Protein AF-A0A2V7HA48-F1 (afdb_monomer_lite)

Secondary structure (DSSP, 8-state):
-------TT--PPPPPPHHHHHHHHHHHHHHHHHHHTPPP-------SSS-S--SHHHHHHHHHHHTSGGGTTTHHHHHHHHHTT-EEEEEEETTEEEEEEESSSEEEEEEEPP----------S-SS---S--S--

Foldseek 3Di:
DDDPDDDPDPDDDDDDDLVRLQVQLVVVVVVVCVVVVDDADQQDQPDPDDDSDPDPVSVVVLVVQCPDPVCVVPVVVVSVQSVSSQWTGWDDDQQKIWTWGRDVHIDIDIDGDPRPPPPPPCPPDDDDDDPDDDPDD

Structure (mmCIF, N/CA/C/O backbone):
data_AF-A0A2V7HA48-F1
#
_entry.id   AF-A0A2V7HA48-F1
#
loop_
_atom_site.group_PDB
_atom_site.id
_atom_site.type_symbol
_atom_site.label_atom_id
_atom_site.label_alt_id
_atom_site.label_comp_id
_atom_site.label_asym_id
_atom_site.label_entity_id
_atom_site.label_seq_id
_atom_site.pdbx_PDB_ins_code
_atom_site.Cartn_x
_atom_site.Cartn_y
_atom_site.Cartn_z
_atom_site.occupancy
_atom_site.B_iso_or_equiv
_atom_site.auth_seq_id
_atom_site.auth_comp_id
_atom_site.auth_asym_id
_atom_site.auth_atom_id
_atom_site.pdbx_PDB_model_num
ATOM 1 N N . MET A 1 1 ? -8.723 25.972 -43.573 1.00 39.09 1 MET A N 1
ATOM 2 C CA . MET A 1 1 ? -7.718 25.308 -42.714 1.00 39.09 1 MET A CA 1
ATOM 3 C C . MET A 1 1 ? -8.448 24.232 -41.936 1.00 39.09 1 MET A C 1
ATOM 5 O O . MET A 1 1 ? -9.408 24.554 -41.249 1.00 39.09 1 MET A O 1
ATOM 9 N N . ALA A 1 2 ? -8.118 22.971 -42.207 1.00 40.78 2 ALA A N 1
ATOM 10 C CA . ALA A 1 2 ? -8.911 21.812 -41.816 1.00 40.78 2 ALA A CA 1
ATOM 11 C C . ALA A 1 2 ? -8.906 21.607 -40.295 1.00 40.78 2 ALA A C 1
ATOM 13 O O . ALA A 1 2 ? -7.848 21.503 -39.677 1.00 40.78 2 ALA A O 1
ATOM 14 N N . TRP A 1 3 ? -10.106 21.534 -39.723 1.00 48.75 3 TRP A N 1
ATOM 15 C CA . TRP A 1 3 ? -10.353 20.986 -38.399 1.00 48.75 3 TRP A CA 1
ATOM 16 C C . TRP A 1 3 ? -10.146 19.473 -38.481 1.00 48.75 3 TRP A C 1
ATOM 18 O O . TRP A 1 3 ? -11.033 18.753 -38.933 1.00 48.75 3 TRP A O 1
ATOM 28 N N . TYR A 1 4 ? -8.969 18.985 -38.091 1.00 51.06 4 TYR A N 1
ATOM 29 C CA . TYR A 1 4 ? -8.797 17.560 -37.830 1.00 51.06 4 TYR A CA 1
ATOM 30 C C . TYR A 1 4 ? -9.406 17.257 -36.462 1.00 51.06 4 TYR A C 1
ATOM 32 O O . TYR A 1 4 ? -8.802 17.516 -35.421 1.00 51.06 4 TYR A O 1
ATOM 40 N N . GLY A 1 5 ? -10.637 16.743 -36.484 1.00 56.88 5 GLY A N 1
ATOM 41 C CA . GLY A 1 5 ? -11.161 15.940 -35.390 1.00 56.88 5 GLY A CA 1
ATOM 42 C C . GLY A 1 5 ? -10.232 14.746 -35.202 1.00 56.88 5 GLY A C 1
ATOM 43 O O . GLY A 1 5 ? -10.027 13.969 -36.129 1.00 56.88 5 GLY A O 1
ATOM 44 N N . ASN A 1 6 ? -9.610 14.665 -34.031 1.00 53.97 6 ASN A N 1
ATOM 45 C CA . ASN A 1 6 ? -8.820 13.515 -33.627 1.00 53.97 6 ASN A CA 1
ATOM 46 C C . ASN A 1 6 ? -9.680 12.717 -32.649 1.00 53.97 6 ASN A C 1
ATOM 48 O O . ASN A 1 6 ? -9.874 13.139 -31.506 1.00 53.97 6 ASN A O 1
ATOM 52 N N . ASP A 1 7 ? -10.251 11.620 -33.136 1.00 50.00 7 ASP A N 1
ATOM 53 C CA . ASP A 1 7 ? -11.028 10.667 -32.355 1.00 50.00 7 ASP A CA 1
ATOM 54 C C . ASP A 1 7 ? -10.230 10.216 -31.116 1.00 50.00 7 ASP A C 1
ATOM 56 O O . ASP A 1 7 ? -9.114 9.704 -31.196 1.00 50.00 7 ASP A O 1
ATOM 60 N N . GLY A 1 8 ? -10.785 10.496 -29.935 1.00 56.75 8 GLY A N 1
ATOM 61 C CA . GLY A 1 8 ? -10.087 10.525 -28.646 1.00 56.75 8 GLY A CA 1
ATOM 62 C C . GLY A 1 8 ? -9.776 9.171 -27.998 1.00 56.75 8 GLY A C 1
ATOM 63 O O . GLY A 1 8 ? -10.017 9.025 -26.802 1.00 56.75 8 GLY A O 1
ATOM 64 N N . TRP A 1 9 ? -9.232 8.202 -28.741 1.00 55.50 9 TRP A N 1
ATOM 65 C CA . TRP A 1 9 ? -8.975 6.839 -28.237 1.00 55.50 9 TRP A CA 1
ATOM 66 C C . TRP A 1 9 ? -7.493 6.427 -28.120 1.00 55.50 9 TRP A C 1
ATOM 68 O O . TRP A 1 9 ? -7.215 5.426 -27.464 1.00 55.50 9 TRP A O 1
ATOM 78 N N . ASP A 1 10 ? -6.536 7.209 -28.638 1.00 58.56 10 ASP A N 1
ATOM 79 C CA . ASP A 1 10 ? -5.115 6.796 -28.717 1.00 58.56 10 ASP A CA 1
ATOM 80 C C . ASP A 1 10 ? -4.162 7.462 -27.704 1.00 58.56 10 ASP A C 1
ATOM 82 O O . ASP A 1 10 ? -2.948 7.242 -27.729 1.00 58.56 10 ASP A O 1
ATOM 86 N N . TYR A 1 11 ? -4.668 8.274 -26.771 1.00 69.19 11 TYR A N 1
ATOM 87 C CA . TYR A 1 11 ? -3.799 8.944 -25.800 1.00 69.19 11 TYR A CA 1
ATOM 88 C C . TYR A 1 11 ? -3.464 8.039 -24.605 1.00 69.19 11 TYR A C 1
ATOM 90 O O . TYR A 1 11 ? -4.173 8.011 -23.598 1.00 69.19 11 TYR A O 1
ATOM 98 N N . TYR A 1 12 ? -2.336 7.328 -24.691 1.00 69.25 12 TYR A N 1
ATOM 99 C CA . TYR A 1 12 ? -1.716 6.692 -23.529 1.00 69.25 12 TYR A CA 1
ATOM 100 C C . TYR A 1 12 ? -0.795 7.690 -22.813 1.00 69.25 12 TYR A C 1
ATOM 102 O O . TYR A 1 12 ? 0.169 8.169 -23.415 1.00 69.25 12 TYR A O 1
ATOM 110 N N . PRO A 1 13 ? -1.037 8.007 -21.527 1.00 71.38 13 PRO A N 1
ATOM 111 C CA . PRO A 1 13 ? -0.167 8.914 -20.795 1.00 71.38 13 PRO A CA 1
ATOM 112 C C . PRO A 1 13 ? 1.265 8.354 -20.733 1.00 71.38 13 PRO A C 1
ATOM 114 O O . PRO A 1 13 ? 1.448 7.139 -20.583 1.00 71.38 13 PRO A O 1
ATOM 117 N N . PRO A 1 14 ? 2.293 9.219 -20.822 1.00 80.19 14 PRO A N 1
ATOM 118 C CA . PRO A 1 14 ? 3.684 8.786 -20.797 1.00 80.19 14 PRO A CA 1
ATOM 119 C C . PRO A 1 14 ? 4.009 8.057 -19.490 1.00 80.19 14 PRO A C 1
ATOM 121 O O . PRO A 1 14 ? 3.477 8.371 -18.421 1.00 80.19 14 PRO A O 1
ATOM 124 N N . TYR A 1 15 ? 4.907 7.073 -19.568 1.00 82.00 15 TYR A N 1
ATOM 125 C CA . TYR A 1 15 ? 5.289 6.264 -18.414 1.00 82.00 15 TYR A CA 1
ATOM 126 C C . TYR A 1 15 ? 5.815 7.133 -17.262 1.00 82.00 15 TYR A C 1
ATOM 128 O O . TYR A 1 15 ? 6.800 7.859 -17.401 1.00 82.00 15 TYR A O 1
ATOM 136 N N . MET A 1 16 ? 5.194 7.006 -16.087 1.00 80.69 16 MET A N 1
ATOM 137 C CA . MET A 1 16 ? 5.654 7.656 -14.863 1.00 80.69 16 MET A CA 1
ATOM 138 C C . MET A 1 16 ? 6.467 6.693 -13.999 1.00 80.69 16 MET A C 1
ATOM 140 O O . MET A 1 16 ? 5.990 5.625 -13.589 1.00 80.69 16 MET A O 1
ATOM 144 N N . SER A 1 17 ? 7.680 7.116 -13.637 1.00 85.69 17 SER A N 1
ATOM 145 C CA . SER A 1 17 ? 8.513 6.380 -12.687 1.00 85.69 17 SER A CA 1
ATOM 146 C C . SER A 1 17 ? 7.805 6.218 -11.336 1.00 85.69 17 SER A C 1
ATOM 148 O O . SER A 1 17 ? 6.962 7.028 -10.937 1.00 85.69 17 SER A O 1
ATOM 150 N N . VAL A 1 18 ? 8.149 5.154 -10.608 1.00 84.06 18 VAL A N 1
ATOM 151 C CA . VAL A 1 18 ? 7.592 4.877 -9.272 1.00 84.06 18 VAL A CA 1
ATOM 152 C C . VAL A 1 18 ? 7.842 6.052 -8.323 1.00 84.06 18 VAL A C 1
ATOM 154 O O . VAL A 1 18 ? 6.912 6.499 -7.660 1.00 84.06 18 VAL A O 1
ATOM 157 N N . ALA A 1 19 ? 9.056 6.610 -8.334 1.00 84.81 19 ALA A N 1
ATOM 158 C CA . ALA A 1 19 ? 9.416 7.766 -7.517 1.00 84.81 19 ALA A CA 1
ATOM 159 C C . ALA A 1 19 ? 8.570 9.008 -7.853 1.00 84.81 19 ALA A C 1
ATOM 161 O O . ALA A 1 19 ? 8.113 9.712 -6.952 1.00 84.81 19 ALA A O 1
ATOM 162 N N . SER A 1 20 ? 8.297 9.251 -9.142 1.00 86.00 20 SER A N 1
ATOM 163 C CA . SER A 1 20 ? 7.433 10.358 -9.569 1.00 86.00 20 SER A CA 1
ATOM 164 C C . SER A 1 20 ? 6.011 10.186 -9.025 1.00 86.00 20 SER A C 1
ATOM 166 O O . SER A 1 20 ? 5.490 11.095 -8.373 1.00 86.00 20 SER A O 1
ATOM 168 N N . ARG A 1 21 ? 5.434 8.983 -9.166 1.00 86.38 21 ARG A N 1
ATOM 169 C CA . ARG A 1 21 ? 4.109 8.642 -8.618 1.00 86.38 21 ARG A CA 1
ATOM 170 C C . ARG A 1 21 ? 4.042 8.813 -7.104 1.00 86.38 21 ARG A C 1
ATOM 172 O O . ARG A 1 21 ? 3.103 9.424 -6.601 1.00 86.38 21 ARG A O 1
ATOM 179 N N . GLN A 1 22 ? 5.058 8.349 -6.380 1.00 84.94 22 GLN A N 1
ATOM 180 C CA . GLN A 1 22 ? 5.147 8.533 -4.931 1.00 84.94 22 GLN A CA 1
ATOM 181 C C . GLN A 1 22 ? 5.200 10.009 -4.544 1.00 84.94 22 GLN A C 1
ATOM 183 O O . GLN A 1 22 ? 4.474 10.424 -3.648 1.00 84.94 22 GLN A O 1
ATOM 188 N N . SER A 1 23 ? 6.013 10.818 -5.228 1.00 84.56 23 SER A N 1
ATOM 189 C CA . SER A 1 23 ? 6.134 12.248 -4.923 1.00 84.56 23 SER A CA 1
ATOM 190 C C . SER A 1 23 ? 4.829 13.008 -5.185 1.00 84.56 23 SER A C 1
ATOM 192 O O . SER A 1 23 ? 4.417 13.842 -4.376 1.00 84.56 23 SER A O 1
ATOM 194 N N . HIS A 1 24 ? 4.138 12.687 -6.283 1.00 85.31 24 HIS A N 1
ATOM 195 C CA . HIS A 1 24 ? 2.859 13.292 -6.633 1.00 85.31 24 HIS A CA 1
ATOM 196 C C . HIS A 1 24 ? 1.762 12.869 -5.646 1.00 85.31 24 HIS A C 1
ATOM 198 O O . HIS A 1 24 ? 1.029 13.713 -5.122 1.00 85.31 24 HIS A O 1
ATOM 204 N N . GLY A 1 25 ? 1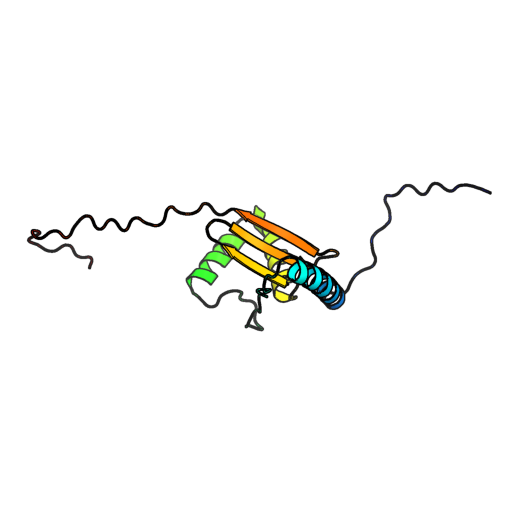.712 11.577 -5.313 1.00 84.06 25 GLY A N 1
ATOM 205 C CA . GLY A 1 25 ? 0.826 11.022 -4.294 1.00 84.06 25 GLY A CA 1
ATOM 206 C C . GLY A 1 25 ? 1.074 11.618 -2.907 1.00 84.06 25 GLY A C 1
ATOM 207 O O . GLY A 1 25 ? 0.136 12.003 -2.222 1.00 84.06 25 GLY A O 1
ATOM 208 N N . ALA A 1 26 ? 2.333 11.780 -2.498 1.00 84.44 26 ALA A N 1
ATOM 209 C CA . ALA A 1 26 ? 2.682 12.351 -1.200 1.00 84.44 26 ALA A CA 1
ATOM 210 C C . ALA A 1 26 ? 2.275 13.827 -1.103 1.00 84.44 26 ALA A C 1
ATOM 212 O O . ALA A 1 26 ? 1.739 14.259 -0.084 1.00 84.44 26 ALA A O 1
ATOM 213 N N . ARG A 1 27 ? 2.461 14.607 -2.178 1.00 86.00 27 ARG A N 1
ATOM 214 C CA . ARG A 1 27 ? 2.021 16.012 -2.242 1.00 86.00 27 ARG A CA 1
ATOM 215 C C . ARG A 1 27 ? 0.502 16.139 -2.164 1.00 86.00 27 ARG A C 1
ATOM 217 O O . ARG A 1 27 ? -0.003 17.011 -1.459 1.00 86.00 27 ARG A O 1
ATOM 224 N N . THR A 1 28 ? -0.222 15.303 -2.903 1.00 84.62 28 THR A N 1
ATOM 225 C CA . THR A 1 28 ? -1.692 15.299 -2.905 1.00 84.62 28 THR A CA 1
ATOM 226 C C . THR A 1 28 ? -2.239 14.833 -1.558 1.00 84.62 28 THR A C 1
ATOM 228 O O . THR A 1 28 ? -3.084 15.520 -0.984 1.00 84.62 28 THR A O 1
ATOM 231 N N . LEU A 1 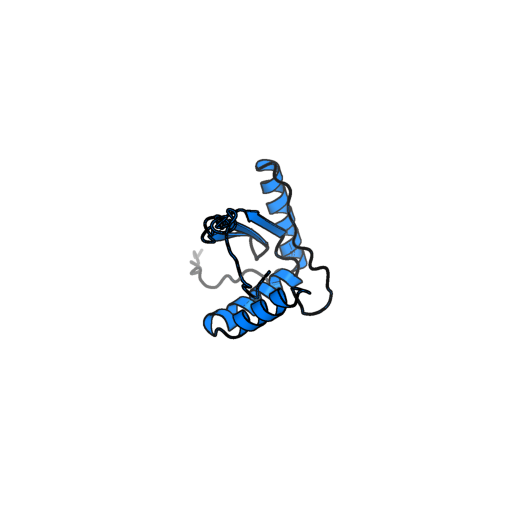29 ? -1.673 13.772 -0.979 1.00 83.88 29 LEU A N 1
ATOM 232 C CA . LEU A 1 29 ? -2.017 13.296 0.357 1.00 83.88 29 LEU A CA 1
ATOM 233 C C . LEU A 1 29 ? -1.730 14.355 1.428 1.00 83.88 29 LEU A C 1
ATOM 235 O O . LEU A 1 29 ? -2.597 14.636 2.244 1.00 83.88 29 LEU A O 1
ATOM 239 N N . ALA A 1 30 ? -0.572 15.021 1.401 1.00 84.25 30 ALA A N 1
ATOM 240 C CA . ALA A 1 30 ? -0.252 16.081 2.360 1.00 84.25 30 ALA A CA 1
ATOM 241 C C . ALA A 1 30 ? -1.257 17.246 2.302 1.00 84.25 30 ALA A C 1
ATOM 243 O O . ALA A 1 30 ? -1.615 17.809 3.337 1.00 84.25 30 ALA A O 1
ATOM 244 N N . LYS A 1 31 ? -1.755 17.600 1.108 1.00 85.69 31 LYS A N 1
ATOM 245 C CA . LYS A 1 31 ? -2.834 18.592 0.959 1.00 85.69 31 LYS A CA 1
ATOM 246 C C . LYS A 1 31 ? -4.143 18.102 1.585 1.00 85.69 31 LYS A C 1
ATOM 248 O O . LYS A 1 31 ? -4.828 18.896 2.225 1.00 85.69 31 LYS A O 1
ATOM 253 N N . LEU A 1 32 ? -4.484 16.825 1.411 1.00 82.06 32 LEU A N 1
ATOM 254 C CA . LEU A 1 32 ? -5.684 16.226 2.001 1.00 82.06 32 LEU A CA 1
ATOM 255 C C . LEU A 1 32 ? -5.587 16.152 3.527 1.00 82.06 32 LEU A C 1
ATOM 257 O O . LEU A 1 32 ? -6.501 16.601 4.209 1.00 82.06 32 LEU A O 1
ATOM 261 N N . LEU A 1 33 ? -4.456 15.695 4.062 1.00 81.50 33 LEU A N 1
ATOM 262 C CA . LEU A 1 33 ? -4.228 15.561 5.502 1.00 81.50 33 LEU A CA 1
ATOM 263 C C . LEU A 1 33 ? -4.227 16.909 6.224 1.00 81.50 33 LEU A C 1
ATOM 265 O O . LEU A 1 33 ? -4.794 17.020 7.309 1.00 81.50 33 LEU A O 1
ATOM 269 N N . LYS A 1 34 ? -3.678 17.961 5.597 1.00 79.00 34 LYS A N 1
ATOM 270 C CA . LYS A 1 34 ? -3.788 19.338 6.108 1.00 79.00 34 LYS A CA 1
ATOM 271 C C . LYS A 1 34 ? -5.244 19.789 6.234 1.00 79.00 34 LYS A C 1
ATOM 273 O O . LYS A 1 34 ? -5.585 20.453 7.207 1.00 79.00 34 LYS A O 1
ATOM 278 N N . LYS A 1 35 ? -6.103 19.422 5.276 1.00 79.00 35 LYS A N 1
ATOM 279 C CA . LYS A 1 35 ? -7.539 19.738 5.324 1.00 79.00 35 LYS A CA 1
ATOM 280 C C . LYS A 1 35 ? -8.276 18.901 6.368 1.00 79.00 35 LYS A C 1
ATOM 282 O O . LYS A 1 35 ? -9.125 19.428 7.074 1.00 79.00 35 LYS A O 1
ATOM 287 N N . SER A 1 36 ? -7.952 17.614 6.473 1.00 71.44 36 SER A N 1
ATOM 288 C CA . SER A 1 36 ? -8.652 16.675 7.354 1.00 71.44 36 SER A CA 1
ATOM 289 C C . SER A 1 36 ? -8.085 16.597 8.775 1.00 71.44 36 SER A C 1
ATOM 291 O O . SER A 1 36 ? -8.616 15.832 9.574 1.00 71.44 36 SER A O 1
ATOM 293 N N . LYS A 1 37 ? -7.007 17.336 9.092 1.00 72.06 37 LYS A N 1
ATOM 294 C CA . LYS A 1 37 ? -6.281 17.304 10.381 1.00 72.06 37 LYS A CA 1
ATOM 295 C C . LYS A 1 37 ? -5.935 15.882 10.863 1.00 72.06 37 LYS A C 1
ATOM 297 O O . LYS A 1 37 ? -5.897 15.627 12.062 1.00 72.06 37 LYS A O 1
ATOM 302 N N . ARG A 1 38 ? -5.703 14.945 9.937 1.00 74.06 38 ARG A N 1
ATOM 303 C CA . ARG A 1 38 ? -5.300 13.563 10.256 1.00 74.06 38 ARG A CA 1
ATOM 304 C C . ARG A 1 38 ? -3.802 13.387 10.057 1.00 74.06 38 ARG A C 1
ATOM 306 O O . ARG A 1 38 ? -3.212 14.021 9.184 1.00 74.06 38 ARG A O 1
ATOM 313 N N . THR A 1 39 ? -3.217 12.492 10.841 1.00 71.44 39 THR A N 1
ATOM 314 C CA . THR A 1 39 ? -1.844 12.015 10.654 1.00 71.44 39 THR A CA 1
ATOM 315 C C . THR A 1 39 ? -1.852 10.874 9.640 1.00 71.44 39 THR A C 1
ATOM 317 O O . THR A 1 39 ? -2.744 10.029 9.694 1.00 71.44 39 THR A O 1
ATOM 320 N N . ALA A 1 40 ? -0.897 10.867 8.706 1.00 70.81 40 ALA A N 1
ATOM 321 C CA . ALA A 1 40 ? -0.701 9.729 7.810 1.00 70.81 40 ALA A CA 1
ATOM 322 C C . ALA A 1 40 ? -0.161 8.538 8.605 1.00 70.81 40 ALA A C 1
ATOM 324 O O . ALA A 1 40 ? 0.790 8.710 9.370 1.00 70.81 40 ALA A O 1
ATOM 325 N N . GLU A 1 41 ? -0.683 7.342 8.353 1.00 77.12 41 GLU A N 1
ATOM 326 C CA . GLU A 1 41 ? -0.097 6.086 8.826 1.00 77.12 41 GLU A CA 1
ATOM 327 C C . GLU A 1 41 ? 0.552 5.363 7.635 1.00 77.12 41 GLU A C 1
ATOM 329 O O . GLU A 1 41 ? -0.076 4.516 6.989 1.00 77.12 41 GLU A O 1
ATOM 334 N N . PRO A 1 42 ? 1.799 5.728 7.268 1.00 75.00 42 PRO A N 1
ATOM 335 C CA . PRO A 1 42 ? 2.477 5.109 6.143 1.00 75.00 42 PRO A CA 1
ATOM 336 C C . PRO A 1 42 ? 2.852 3.666 6.474 1.00 75.00 42 PRO A C 1
ATOM 338 O O . PRO A 1 42 ? 3.436 3.367 7.519 1.00 75.00 42 PRO A O 1
ATOM 341 N N . VAL A 1 43 ? 2.578 2.759 5.538 1.00 77.69 43 VAL A N 1
ATOM 342 C CA . VAL A 1 43 ? 2.965 1.354 5.678 1.00 77.69 43 VAL A CA 1
ATOM 343 C C . VAL A 1 43 ? 4.428 1.202 5.283 1.00 77.69 43 VAL A C 1
ATOM 345 O O . VAL A 1 43 ? 4.763 1.059 4.106 1.00 77.69 43 VAL A O 1
ATOM 348 N N . VAL A 1 44 ? 5.318 1.220 6.273 1.00 71.06 44 VAL A N 1
ATOM 349 C CA . VAL A 1 44 ? 6.736 0.926 6.055 1.00 71.06 44 VAL A CA 1
ATOM 350 C C . VAL A 1 44 ? 6.951 -0.575 6.178 1.00 71.06 44 VAL A C 1
ATOM 352 O O . VAL A 1 44 ? 6.846 -1.158 7.256 1.00 71.06 44 VAL A O 1
ATOM 355 N N . ILE A 1 45 ? 7.277 -1.222 5.061 1.00 71.50 45 ILE A N 1
ATOM 356 C CA . ILE A 1 45 ? 7.682 -2.625 5.084 1.00 71.50 45 ILE A CA 1
ATOM 357 C C . ILE A 1 45 ? 9.104 -2.680 5.642 1.00 71.50 45 ILE A C 1
ATOM 359 O O . ILE A 1 45 ? 10.064 -2.329 4.961 1.00 71.50 45 ILE A O 1
ATOM 363 N N . ALA A 1 46 ? 9.241 -3.146 6.883 1.00 63.06 46 ALA A N 1
ATOM 364 C CA . ALA A 1 46 ? 10.522 -3.233 7.585 1.00 63.06 46 ALA A CA 1
ATOM 365 C C . ALA A 1 46 ? 11.532 -4.199 6.928 1.00 63.06 46 ALA A C 1
ATOM 367 O O . ALA A 1 46 ? 12.710 -4.213 7.282 1.00 63.06 46 ALA A O 1
ATOM 368 N N . HIS A 1 47 ? 11.092 -5.041 5.988 1.00 61.94 47 HIS A N 1
ATOM 369 C CA . HIS A 1 47 ? 11.894 -6.138 5.458 1.00 61.94 47 HIS A CA 1
ATOM 370 C C . HIS A 1 47 ? 12.220 -5.963 3.974 1.00 61.94 47 HIS A C 1
ATOM 372 O O . HIS A 1 47 ? 11.345 -5.865 3.118 1.00 61.94 47 HIS A O 1
ATOM 378 N N . ARG A 1 48 ? 13.516 -6.059 3.658 1.00 55.75 48 ARG A N 1
ATOM 379 C CA . ARG A 1 48 ? 14.051 -6.076 2.285 1.00 55.75 48 ARG A CA 1
ATOM 380 C C . ARG A 1 48 ? 13.672 -7.342 1.502 1.00 55.75 48 ARG A C 1
ATOM 382 O O . ARG A 1 48 ? 13.850 -7.400 0.288 1.00 55.75 48 ARG A O 1
ATOM 389 N N . LYS A 1 49 ? 13.202 -8.388 2.191 1.00 56.31 49 LYS A N 1
ATOM 390 C CA . LYS A 1 49 ? 12.898 -9.699 1.607 1.00 56.31 49 LYS A CA 1
ATOM 391 C C . LYS A 1 49 ? 11.401 -9.941 1.550 1.00 56.31 49 LYS A C 1
ATOM 393 O O . LYS A 1 49 ? 10.667 -9.603 2.460 1.00 56.31 49 LYS A O 1
ATOM 398 N N . ARG A 1 50 ? 11.031 -10.602 0.456 1.00 62.44 50 ARG A N 1
ATOM 399 C CA . ARG A 1 50 ? 9.743 -11.029 -0.106 1.00 62.44 50 ARG A CA 1
ATOM 400 C C . ARG A 1 50 ? 8.483 -11.101 0.795 1.00 62.44 50 ARG A C 1
ATOM 402 O O . ARG A 1 50 ? 7.393 -11.029 0.232 1.00 62.44 50 ARG A O 1
ATOM 409 N N . GLN A 1 51 ? 8.599 -11.249 2.110 1.00 70.94 51 GLN A N 1
ATOM 410 C CA . GLN A 1 51 ? 7.521 -11.540 3.059 1.00 70.94 51 GLN A CA 1
ATOM 411 C C . GLN A 1 51 ? 6.884 -10.259 3.627 1.00 70.94 51 GLN A C 1
ATOM 413 O O . GLN A 1 51 ? 7.587 -9.350 4.056 1.00 70.94 51 GLN A O 1
ATOM 418 N N . LEU A 1 52 ? 5.547 -10.206 3.627 1.00 75.31 52 LEU A N 1
ATOM 419 C CA . LEU A 1 52 ? 4.757 -9.093 4.180 1.00 75.31 52 LEU A CA 1
ATOM 420 C C . LEU A 1 52 ? 4.592 -9.193 5.702 1.00 75.31 52 LEU A C 1
ATOM 422 O O . LEU A 1 52 ? 4.421 -8.184 6.375 1.00 75.31 52 LEU A O 1
ATOM 426 N N . THR A 1 53 ? 4.645 -10.410 6.240 1.00 79.50 53 THR A N 1
ATOM 427 C CA . THR A 1 53 ? 4.409 -10.704 7.654 1.00 79.50 53 THR A CA 1
ATOM 428 C C . THR A 1 53 ? 5.464 -11.671 8.175 1.00 79.50 53 THR A C 1
ATOM 430 O O . THR A 1 53 ? 5.840 -12.625 7.490 1.00 79.50 53 THR A O 1
ATOM 433 N N . THR A 1 54 ? 5.909 -11.475 9.412 1.00 80.00 54 THR A N 1
ATOM 434 C CA . THR A 1 54 ? 6.848 -12.381 10.095 1.00 80.00 54 THR A CA 1
ATOM 435 C C . THR A 1 54 ? 6.136 -13.492 10.858 1.00 80.00 54 THR A C 1
ATOM 437 O O . THR A 1 54 ? 6.695 -14.580 11.016 1.00 80.00 54 THR A O 1
ATOM 440 N N . THR A 1 55 ? 4.897 -13.235 11.281 1.00 87.06 55 THR A N 1
ATOM 441 C CA . THR A 1 55 ? 4.090 -14.154 12.081 1.00 87.06 55 THR A CA 1
ATOM 442 C C . THR A 1 55 ? 3.697 -15.391 11.284 1.00 87.06 55 THR A C 1
ATOM 444 O O . THR A 1 55 ? 3.445 -15.329 10.078 1.00 87.06 55 THR A O 1
ATOM 447 N N . PHE A 1 56 ? 3.618 -16.525 11.981 1.00 88.31 56 PHE A N 1
ATOM 448 C CA . PHE A 1 56 ? 3.146 -17.783 11.407 1.00 88.31 56 PHE A CA 1
ATOM 449 C C . PHE A 1 56 ? 1.761 -17.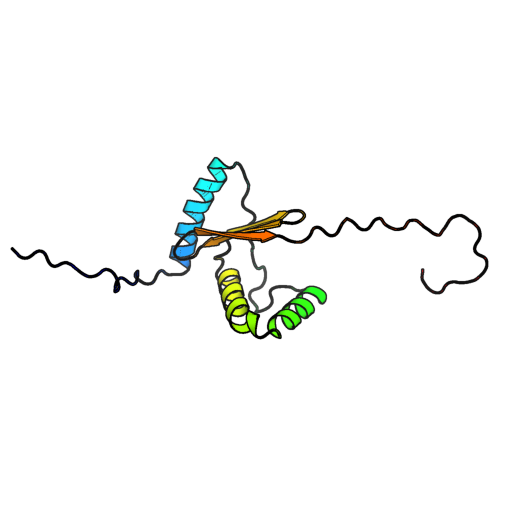618 10.765 1.00 88.31 56 PHE A C 1
ATOM 451 O O . PHE A 1 56 ? 1.580 -17.926 9.589 1.00 88.31 56 PHE A O 1
ATOM 458 N N . TRP A 1 57 ? 0.816 -17.033 11.507 1.00 87.12 57 TRP A N 1
ATOM 459 C CA . TRP A 1 57 ? -0.546 -16.797 11.029 1.00 87.12 57 TRP A CA 1
ATOM 460 C C . TRP A 1 57 ? -0.608 -15.862 9.822 1.00 87.12 57 TRP A C 1
ATOM 462 O O . TRP A 1 57 ? -1.375 -16.122 8.900 1.00 87.12 57 TRP A O 1
ATOM 472 N N . GLY A 1 58 ? 0.219 -14.813 9.778 1.00 86.06 58 GLY A N 1
ATOM 473 C CA . GLY A 1 58 ? 0.257 -13.907 8.629 1.00 86.06 58 GLY A CA 1
ATOM 474 C C . GLY A 1 58 ? 0.758 -14.593 7.356 1.00 86.06 58 GLY A C 1
ATOM 475 O O . GLY A 1 58 ? 0.208 -14.369 6.275 1.00 86.06 58 GLY A O 1
ATOM 476 N N . LYS A 1 59 ? 1.756 -15.476 7.491 1.00 85.06 59 LYS A N 1
ATOM 477 C CA . LYS A 1 59 ? 2.289 -16.274 6.378 1.00 85.06 59 LYS A CA 1
ATOM 478 C C . LYS A 1 59 ? 1.246 -17.262 5.868 1.00 85.06 59 LYS A C 1
ATOM 480 O O . LYS A 1 59 ? 0.890 -17.194 4.700 1.00 85.06 59 LYS A O 1
ATOM 485 N N . ALA A 1 60 ? 0.679 -18.082 6.755 1.00 88.62 60 ALA A N 1
ATOM 486 C CA . ALA A 1 60 ? -0.344 -19.061 6.390 1.00 88.62 60 ALA A CA 1
ATOM 487 C C . ALA A 1 60 ? -1.582 -18.407 5.752 1.00 88.62 60 ALA A C 1
ATOM 489 O O . ALA A 1 60 ? -2.136 -18.928 4.787 1.00 88.62 60 ALA A O 1
ATOM 490 N N . TRP A 1 61 ? -1.997 -17.240 6.255 1.00 86.81 61 TRP A N 1
ATOM 491 C CA . TRP A 1 61 ? -3.094 -16.471 5.672 1.00 86.81 61 TRP A CA 1
ATOM 492 C C . TRP A 1 61 ? -2.764 -15.956 4.268 1.00 86.81 61 TRP A C 1
ATOM 494 O O . TRP A 1 61 ? -3.573 -16.106 3.354 1.00 86.81 61 TRP A O 1
ATOM 504 N N . SER A 1 62 ? -1.569 -15.390 4.082 1.00 84.06 62 SER A N 1
ATOM 505 C CA . SER A 1 62 ? -1.114 -14.909 2.772 1.00 84.06 62 SER A CA 1
ATOM 506 C C . SER A 1 62 ? -1.023 -16.054 1.760 1.00 84.06 62 SER A C 1
ATOM 508 O O . SER A 1 62 ? -1.533 -15.926 0.650 1.00 84.06 62 SER A O 1
ATOM 510 N N . ASP A 1 63 ? -0.457 -17.192 2.165 1.00 85.62 63 ASP A N 1
ATOM 511 C CA . ASP A 1 63 ? -0.321 -18.380 1.319 1.00 85.62 63 ASP A CA 1
ATOM 512 C C . ASP A 1 63 ? -1.691 -18.971 0.950 1.00 85.62 63 ASP A C 1
ATOM 514 O O . ASP A 1 63 ? -1.886 -19.425 -0.175 1.00 85.62 63 ASP A O 1
ATOM 518 N N . ASN A 1 64 ? -2.664 -18.946 1.869 1.00 89.00 64 ASN A N 1
ATOM 519 C CA . ASN A 1 64 ? -4.040 -19.346 1.576 1.00 89.00 64 ASN A CA 1
ATOM 520 C C . ASN A 1 64 ? -4.676 -18.414 0.535 1.00 89.00 64 ASN A C 1
ATOM 522 O O . ASN A 1 64 ? -5.262 -18.898 -0.427 1.00 89.00 64 ASN A O 1
ATOM 526 N N . LEU A 1 65 ? -4.523 -17.092 0.683 1.00 84.81 65 LEU A N 1
ATOM 527 C CA . LEU A 1 65 ? -5.064 -16.117 -0.272 1.00 84.81 65 LEU A CA 1
ATOM 528 C C . LEU A 1 65 ? -4.473 -16.268 -1.682 1.00 84.81 65 LEU A C 1
ATOM 530 O O . LEU A 1 65 ? -5.196 -16.099 -2.661 1.00 84.81 65 LEU A O 1
ATOM 534 N N . GLU A 1 66 ? -3.189 -16.615 -1.800 1.00 83.12 66 GLU A N 1
ATOM 535 C CA . GLU A 1 66 ? -2.526 -16.842 -3.094 1.00 83.12 66 GLU A CA 1
ATOM 536 C C . GLU A 1 66 ? -3.057 -18.081 -3.842 1.00 83.12 66 GLU A C 1
ATOM 538 O O . GLU A 1 66 ? -2.902 -18.163 -5.059 1.00 83.12 66 GLU A O 1
ATOM 543 N N . ARG A 1 67 ? -3.719 -19.023 -3.155 1.00 84.81 67 ARG A N 1
ATOM 544 C CA . ARG A 1 67 ? -4.295 -20.229 -3.780 1.00 84.81 67 ARG A CA 1
ATOM 545 C C . ARG A 1 67 ? -5.614 -19.975 -4.510 1.00 84.81 67 ARG A C 1
ATOM 547 O O . ARG A 1 67 ? -6.000 -20.795 -5.339 1.00 84.81 67 ARG A O 1
ATOM 554 N N . TYR A 1 68 ? -6.312 -18.877 -4.221 1.00 84.31 68 TYR A N 1
ATOM 555 C CA . TYR A 1 68 ? -7.576 -18.565 -4.889 1.00 84.31 68 TYR A CA 1
ATOM 556 C C . TYR A 1 68 ? -7.306 -17.946 -6.267 1.00 84.31 68 TYR A C 1
ATOM 558 O O . TYR A 1 68 ? -6.667 -16.897 -6.376 1.00 84.31 68 TYR A O 1
ATOM 566 N N . ALA A 1 69 ? -7.814 -18.582 -7.326 1.00 67.44 69 ALA A N 1
ATOM 567 C CA . ALA A 1 69 ? -7.555 -18.193 -8.716 1.00 67.44 69 ALA A CA 1
ATOM 568 C C . ALA A 1 69 ? -7.977 -16.745 -9.032 1.00 67.44 69 ALA A C 1
ATOM 570 O O . ALA A 1 69 ? -7.243 -16.021 -9.706 1.00 67.44 69 ALA A O 1
ATOM 571 N N . ASP A 1 70 ? -9.091 -16.280 -8.460 1.00 77.19 70 ASP A N 1
ATOM 572 C CA . ASP A 1 70 ? -9.598 -14.909 -8.640 1.00 77.19 70 ASP A CA 1
ATOM 573 C C . ASP A 1 70 ? -8.615 -13.837 -8.149 1.00 77.19 70 ASP A C 1
ATOM 575 O O . ASP A 1 70 ? -8.602 -12.689 -8.608 1.00 77.19 70 ASP A O 1
ATOM 579 N N . LEU A 1 71 ? -7.749 -14.220 -7.214 1.00 75.19 71 LEU A N 1
ATOM 580 C CA . LEU A 1 71 ? -6.789 -13.343 -6.577 1.00 75.19 71 LEU A CA 1
ATOM 581 C C . LEU A 1 71 ? -5.387 -13.420 -7.198 1.00 75.19 71 LEU A C 1
ATOM 583 O O . LEU A 1 71 ? -4.566 -12.532 -6.941 1.00 75.19 71 LEU A O 1
ATOM 587 N N . ALA A 1 72 ? -5.127 -14.389 -8.080 1.00 72.25 72 ALA A N 1
ATOM 588 C CA . ALA A 1 72 ? -3.821 -14.613 -8.700 1.00 72.25 72 ALA A CA 1
ATOM 589 C C . ALA A 1 72 ? -3.311 -13.400 -9.500 1.00 72.25 72 ALA A C 1
ATOM 591 O O . ALA A 1 72 ? -2.118 -13.115 -9.502 1.00 72.25 72 ALA A O 1
ATOM 592 N N . ASN A 1 73 ? -4.203 -12.617 -10.116 1.00 76.62 73 ASN A N 1
ATOM 593 C CA . ASN A 1 73 ? -3.831 -11.395 -10.847 1.00 76.62 73 ASN A CA 1
ATOM 594 C C . ASN A 1 73 ? -3.830 -10.129 -9.970 1.00 76.62 73 ASN A C 1
ATOM 596 O O . ASN A 1 73 ? -3.257 -9.100 -10.346 1.00 76.62 73 ASN A O 1
ATOM 600 N N . ARG A 1 74 ? -4.480 -10.176 -8.800 1.00 82.06 74 ARG A N 1
ATOM 601 C CA . ARG A 1 74 ? -4.692 -9.013 -7.922 1.00 82.06 74 ARG A CA 1
ATOM 602 C C . ARG A 1 74 ? -3.650 -8.936 -6.806 1.00 82.06 74 ARG A C 1
ATOM 604 O O . ARG A 1 74 ? -3.092 -7.858 -6.586 1.00 82.06 74 ARG A O 1
ATOM 611 N N . LEU A 1 75 ? -3.319 -10.057 -6.160 1.00 82.56 75 LEU A N 1
ATOM 612 C CA . LEU A 1 75 ? -2.334 -10.095 -5.071 1.00 82.56 75 LEU A CA 1
ATOM 613 C C . LEU A 1 75 ? -0.914 -9.704 -5.517 1.00 82.56 75 LEU A C 1
ATOM 615 O O . LEU A 1 75 ? -0.301 -8.873 -4.840 1.00 82.56 75 LEU A O 1
ATOM 619 N N . PRO A 1 76 ? -0.372 -10.196 -6.652 1.00 82.38 76 PRO A N 1
ATOM 620 C CA . PRO A 1 76 ? 0.975 -9.821 -7.090 1.00 82.38 76 PRO A CA 1
ATOM 621 C C . PRO A 1 76 ? 1.118 -8.326 -7.392 1.00 82.38 76 PRO A C 1
ATOM 623 O O . PRO A 1 76 ? 2.144 -7.720 -7.062 1.00 82.38 76 PRO A O 1
ATOM 626 N N . ARG A 1 77 ? 0.074 -7.703 -7.957 1.00 83.31 77 ARG A N 1
ATOM 627 C CA . ARG A 1 77 ? 0.030 -6.251 -8.196 1.00 83.31 77 ARG A CA 1
ATOM 628 C C . ARG A 1 77 ? -0.024 -5.476 -6.882 1.00 83.31 77 ARG A C 1
ATOM 630 O O . ARG A 1 77 ? 0.800 -4.587 -6.677 1.00 83.31 77 ARG A O 1
ATOM 637 N N . GLY A 1 78 ? -0.914 -5.862 -5.964 1.00 84.25 78 GLY A N 1
ATOM 638 C CA . GLY A 1 78 ? -1.012 -5.241 -4.639 1.00 84.25 78 GLY A CA 1
ATOM 639 C C . GLY A 1 78 ? 0.306 -5.319 -3.866 1.00 84.25 78 GLY A C 1
ATOM 640 O O . GLY A 1 78 ? 0.780 -4.319 -3.329 1.00 84.25 78 GLY A O 1
ATOM 641 N N . ARG A 1 79 ? 0.977 -6.475 -3.910 1.00 84.19 79 ARG A N 1
ATOM 642 C CA . ARG A 1 79 ? 2.288 -6.667 -3.282 1.00 84.19 79 ARG A CA 1
ATOM 643 C C . ARG A 1 79 ? 3.379 -5.799 -3.902 1.00 84.19 79 ARG A C 1
ATOM 645 O O . ARG A 1 79 ? 4.275 -5.345 -3.194 1.00 84.19 79 ARG A O 1
ATOM 652 N N . THR A 1 80 ? 3.304 -5.561 -5.206 1.00 84.62 80 THR A N 1
ATOM 653 C CA . THR A 1 80 ? 4.221 -4.658 -5.909 1.00 84.62 80 THR A CA 1
ATOM 654 C C . THR A 1 80 ? 4.018 -3.212 -5.459 1.00 84.62 80 THR A C 1
ATOM 656 O O . THR A 1 80 ? 4.998 -2.546 -5.151 1.00 84.62 80 THR A O 1
ATOM 659 N N . TYR A 1 81 ? 2.774 -2.739 -5.324 1.00 85.62 81 TYR A N 1
ATOM 660 C CA . TYR A 1 81 ? 2.490 -1.393 -4.801 1.00 85.62 81 TYR A CA 1
ATOM 661 C C . TYR A 1 81 ? 2.937 -1.204 -3.352 1.00 85.62 81 TYR A C 1
ATOM 663 O O . TYR A 1 81 ? 3.509 -0.168 -3.021 1.00 85.62 81 TYR A O 1
ATOM 671 N N . LEU A 1 82 ? 2.740 -2.217 -2.510 1.00 83.88 82 LEU A N 1
ATOM 672 C CA . LEU A 1 82 ? 3.233 -2.230 -1.133 1.00 83.88 82 LEU A CA 1
ATOM 673 C C . LEU A 1 82 ? 4.765 -2.122 -1.082 1.00 83.88 82 LEU A C 1
ATOM 675 O O . LEU A 1 82 ? 5.303 -1.266 -0.389 1.00 83.88 82 LEU A O 1
ATOM 679 N N . ARG A 1 83 ? 5.480 -2.932 -1.872 1.00 82.00 83 ARG A N 1
ATOM 680 C CA . ARG A 1 83 ? 6.957 -2.914 -1.932 1.00 82.00 83 ARG A CA 1
ATOM 681 C C . ARG A 1 83 ? 7.539 -1.639 -2.496 1.00 82.00 83 ARG A C 1
ATOM 683 O O . ARG A 1 83 ? 8.566 -1.170 -2.025 1.00 82.00 83 ARG A O 1
ATOM 690 N N . ASN A 1 84 ? 6.883 -1.109 -3.513 1.00 84.12 84 ASN A N 1
ATOM 691 C CA . ASN A 1 84 ? 7.295 0.117 -4.158 1.00 84.12 84 ASN A CA 1
ATOM 692 C C . ASN A 1 84 ? 6.987 1.342 -3.295 1.00 84.12 84 ASN A C 1
ATOM 694 O O . ASN A 1 84 ? 7.319 2.436 -3.723 1.00 84.12 84 ASN A O 1
ATOM 698 N N . GLY A 1 85 ? 6.342 1.184 -2.129 1.00 82.75 85 GLY A N 1
ATOM 699 C CA . GLY A 1 85 ? 5.955 2.288 -1.253 1.00 82.75 85 GLY A CA 1
ATOM 700 C C . GLY A 1 85 ? 4.885 3.186 -1.873 1.00 82.75 85 GLY A C 1
ATOM 701 O O . GLY A 1 85 ? 4.879 4.390 -1.637 1.00 82.75 85 GLY A O 1
ATOM 702 N N . SER A 1 86 ? 4.023 2.633 -2.728 1.00 86.00 86 SER A N 1
ATOM 703 C CA . SER A 1 86 ? 2.903 3.360 -3.332 1.00 86.00 86 SER A CA 1
ATOM 704 C C . SER A 1 86 ? 1.710 3.476 -2.381 1.00 86.00 86 SER A C 1
ATOM 706 O O . SER A 1 86 ? 0.829 4.287 -2.629 1.00 86.00 86 SER A O 1
ATOM 708 N N . VAL A 1 87 ? 1.653 2.689 -1.304 1.00 87.00 87 VAL A N 1
ATOM 709 C CA . VAL A 1 87 ? 0.630 2.829 -0.255 1.00 87.00 87 VAL A CA 1
ATOM 710 C C . VAL A 1 87 ? 1.114 3.873 0.743 1.00 87.00 87 VAL A C 1
ATOM 712 O O . VAL A 1 87 ? 2.077 3.635 1.467 1.00 87.00 87 VAL A O 1
ATOM 715 N N . LEU A 1 88 ? 0.480 5.042 0.734 1.00 85.12 88 LEU A N 1
ATOM 716 C CA . LEU A 1 88 ? 0.952 6.213 1.475 1.00 85.12 88 LEU A CA 1
ATOM 717 C C . LEU A 1 88 ? 0.286 6.369 2.844 1.00 85.12 88 LEU A C 1
ATOM 719 O O . LEU A 1 88 ? 0.863 6.984 3.733 1.00 85.12 88 LEU A O 1
ATOM 723 N N . ASP A 1 89 ? -0.920 5.831 2.994 1.00 86.75 89 ASP A N 1
ATOM 724 C CA . ASP A 1 89 ? -1.709 5.899 4.220 1.00 86.75 89 ASP A CA 1
ATOM 725 C C . ASP A 1 89 ? -2.599 4.657 4.302 1.00 86.75 89 ASP A C 1
ATOM 727 O O . ASP A 1 89 ? -3.238 4.294 3.309 1.00 86.75 89 ASP A O 1
ATOM 731 N N . LEU A 1 90 ? -2.614 3.995 5.457 1.00 87.12 90 LEU A N 1
ATOM 732 C CA . LEU A 1 90 ? -3.472 2.850 5.747 1.00 87.12 90 LEU A CA 1
ATOM 733 C C . LEU A 1 90 ? -4.046 3.006 7.154 1.00 87.12 90 LEU A C 1
ATOM 735 O O . LEU A 1 90 ? -3.365 2.729 8.133 1.00 87.12 90 LEU A O 1
ATOM 739 N N . ALA A 1 91 ? -5.319 3.378 7.241 1.00 85.31 91 ALA A N 1
ATOM 740 C CA . ALA A 1 91 ? -6.041 3.485 8.498 1.00 85.31 91 ALA A CA 1
ATOM 741 C C . ALA A 1 91 ? -6.946 2.264 8.695 1.00 85.31 91 ALA A C 1
ATOM 743 O O . ALA A 1 91 ? -7.838 1.983 7.886 1.00 85.31 91 ALA A O 1
ATOM 744 N N . ILE A 1 92 ? -6.747 1.550 9.801 1.00 83.56 92 ILE A N 1
ATOM 745 C CA . ILE A 1 92 ? -7.566 0.395 10.179 1.00 83.56 92 ILE A CA 1
ATOM 746 C C . ILE A 1 92 ? -8.506 0.822 11.306 1.00 83.56 92 ILE A C 1
ATOM 748 O O . ILE A 1 92 ? -8.075 1.083 12.425 1.00 83.56 92 ILE A O 1
ATOM 752 N N . ALA A 1 93 ? -9.802 0.882 11.011 1.00 82.38 93 ALA A N 1
ATOM 753 C CA . ALA A 1 93 ? -10.864 1.150 11.971 1.00 82.38 93 ALA A CA 1
ATOM 754 C C . ALA A 1 93 ? -11.759 -0.086 12.161 1.00 82.38 93 ALA A C 1
ATOM 756 O O . ALA A 1 93 ? -11.776 -1.015 11.346 1.00 82.38 93 ALA A O 1
ATOM 757 N N . ALA A 1 94 ? -12.537 -0.105 13.246 1.00 78.94 94 ALA A N 1
ATOM 758 C CA . ALA A 1 94 ? -13.500 -1.172 13.496 1.00 78.94 94 ALA A CA 1
ATOM 759 C C . ALA A 1 94 ? -14.520 -1.249 12.345 1.00 78.94 94 ALA A C 1
ATOM 761 O O . ALA A 1 94 ? -15.272 -0.309 12.098 1.00 78.94 94 ALA A O 1
ATOM 762 N N . GLY A 1 95 ? -14.514 -2.367 11.619 1.00 81.81 95 GLY A N 1
ATOM 763 C CA . GLY A 1 95 ? -15.404 -2.604 10.481 1.00 81.81 95 GLY A CA 1
ATOM 764 C C . GLY A 1 95 ? -15.018 -1.890 9.177 1.00 81.81 95 GLY A C 1
ATOM 765 O O . GLY A 1 95 ? -15.750 -1.975 8.188 1.00 81.81 95 GLY A O 1
ATOM 766 N N . ARG A 1 96 ? -13.887 -1.173 9.133 1.00 85.62 96 ARG A N 1
ATOM 767 C CA . ARG A 1 96 ? -13.458 -0.450 7.930 1.00 85.62 96 ARG A CA 1
ATOM 768 C C . ARG A 1 96 ? -11.945 -0.329 7.835 1.00 85.62 96 ARG A C 1
ATOM 770 O O . ARG A 1 96 ? -11.300 0.197 8.731 1.00 85.62 96 ARG A O 1
ATOM 777 N N . VAL A 1 97 ? -11.397 -0.715 6.692 1.00 86.81 97 VAL A N 1
ATOM 778 C CA . VAL A 1 97 ? -10.009 -0.428 6.323 1.00 86.81 97 VAL A CA 1
ATOM 779 C C . VAL A 1 97 ? -10.015 0.615 5.216 1.00 86.81 97 VAL A C 1
ATOM 781 O O . VAL A 1 97 ? -10.618 0.397 4.165 1.00 86.81 97 VAL A O 1
ATOM 784 N N . GLU A 1 98 ? -9.364 1.749 5.450 1.00 87.81 98 GLU A N 1
ATOM 785 C CA . GLU A 1 98 ? -9.196 2.816 4.466 1.00 87.81 98 GLU A CA 1
ATOM 786 C C . GLU A 1 98 ? -7.730 2.924 4.065 1.00 87.81 98 GLU A C 1
ATOM 788 O O . GLU A 1 98 ? -6.849 2.915 4.919 1.00 87.81 98 GLU A O 1
ATOM 793 N N . ALA A 1 99 ? -7.462 3.038 2.767 1.00 89.19 99 ALA A N 1
ATOM 794 C CA . ALA A 1 99 ? -6.109 3.193 2.256 1.00 89.19 99 ALA A CA 1
ATOM 795 C C . ALA A 1 99 ? -6.041 4.261 1.165 1.00 89.19 99 ALA A C 1
ATOM 797 O O . ALA A 1 99 ? -6.938 4.350 0.322 1.00 89.19 99 ALA A O 1
ATOM 798 N N . HIS A 1 100 ? -4.946 5.017 1.138 1.00 88.50 100 HIS A N 1
ATOM 799 C CA . HIS A 1 100 ? -4.591 5.903 0.034 1.00 88.50 100 HIS A CA 1
ATOM 800 C C . HIS A 1 100 ? -3.397 5.330 -0.727 1.00 88.50 100 HIS A C 1
ATOM 802 O O . HIS A 1 100 ? -2.333 5.072 -0.154 1.00 88.50 100 HIS A O 1
ATOM 808 N N . VAL A 1 101 ? -3.569 5.144 -2.035 1.00 88.25 101 VAL A N 1
ATOM 809 C CA . VAL A 1 101 ? -2.563 4.525 -2.900 1.00 88.25 101 VAL A CA 1
ATOM 810 C C . VAL A 1 101 ? -2.208 5.460 -4.054 1.00 88.25 101 VAL A C 1
ATOM 812 O O . VAL A 1 101 ? -3.075 6.010 -4.729 1.00 88.25 101 VAL A O 1
ATOM 815 N N . ALA A 1 102 ? -0.911 5.635 -4.282 1.00 83.94 102 ALA A N 1
ATOM 816 C CA . ALA A 1 102 ? -0.333 6.435 -5.349 1.00 83.94 102 ALA A CA 1
ATOM 817 C C . ALA A 1 102 ? -0.198 5.612 -6.641 1.00 83.94 102 ALA A C 1
ATOM 819 O O . ALA A 1 102 ? 0.759 4.853 -6.828 1.00 83.94 102 ALA A O 1
ATOM 820 N N . GLY A 1 103 ? -1.177 5.754 -7.535 1.00 80.94 103 GLY A N 1
ATOM 821 C CA . GLY A 1 103 ? -1.119 5.280 -8.917 1.00 80.94 103 GLY A CA 1
ATOM 822 C C . GLY A 1 103 ? -0.605 6.368 -9.863 1.00 80.94 103 GLY A C 1
ATOM 823 O O . GLY A 1 103 ? 0.251 7.167 -9.490 1.00 80.94 103 GLY A O 1
ATOM 824 N N . SER A 1 104 ? -1.130 6.398 -11.092 1.00 77.44 104 SER A N 1
ATOM 825 C CA . SER A 1 104 ? -1.045 7.599 -11.944 1.00 77.44 104 SER A CA 1
ATOM 826 C C . SER A 1 104 ? -1.706 8.798 -11.257 1.00 77.44 104 SER A C 1
ATOM 828 O O . SER A 1 104 ? -1.224 9.919 -11.349 1.00 77.44 104 SER A O 1
ATOM 830 N N . GLU A 1 105 ? -2.753 8.521 -10.482 1.00 80.50 105 GLU A N 1
ATOM 831 C CA . GLU A 1 105 ? -3.419 9.459 -9.588 1.00 80.50 105 GLU A CA 1
ATOM 832 C C . GLU A 1 105 ? -3.515 8.858 -8.179 1.00 80.50 105 GLU A C 1
ATOM 834 O O . GLU A 1 105 ? -3.364 7.644 -7.987 1.00 80.50 105 GLU A O 1
ATOM 839 N N . LEU A 1 106 ? -3.742 9.710 -7.176 1.00 84.44 106 LEU A N 1
ATOM 840 C CA . LEU A 1 106 ? -4.003 9.264 -5.810 1.00 84.44 106 LEU A CA 1
ATOM 841 C C . LEU A 1 106 ? -5.441 8.748 -5.725 1.00 84.44 106 LEU A C 1
ATOM 843 O O . LEU A 1 106 ? -6.380 9.519 -5.903 1.00 84.44 106 LEU A O 1
ATOM 847 N N . TYR A 1 107 ? -5.613 7.469 -5.401 1.00 86.88 107 TYR A N 1
ATOM 848 C CA . TYR A 1 107 ? -6.935 6.873 -5.227 1.00 86.88 107 TYR A CA 1
ATOM 849 C C . TYR A 1 107 ? -7.133 6.337 -3.811 1.00 86.88 107 TYR A C 1
ATOM 851 O O . TYR A 1 107 ? -6.183 5.953 -3.120 1.00 86.88 107 TYR A O 1
ATOM 859 N N . ARG A 1 108 ? -8.399 6.322 -3.382 1.00 88.12 108 ARG A N 1
ATOM 860 C CA . ARG A 1 108 ? -8.829 5.818 -2.077 1.00 88.12 108 ARG A CA 1
ATOM 861 C C . ARG A 1 108 ? -9.441 4.434 -2.241 1.00 88.12 108 ARG A C 1
ATOM 863 O O . ARG A 1 108 ? -10.336 4.241 -3.058 1.00 88.12 108 ARG A O 1
ATOM 870 N N . VAL A 1 109 ? -8.981 3.488 -1.435 1.00 87.38 109 VAL A N 1
ATOM 871 C CA . VAL A 1 109 ? -9.559 2.149 -1.320 1.00 87.38 109 VAL A CA 1
ATOM 872 C C . VAL A 1 109 ? -10.244 2.048 0.031 1.00 87.38 109 VAL A C 1
ATOM 874 O O . VAL A 1 109 ? -9.709 2.485 1.049 1.00 87.38 109 VAL A O 1
ATOM 877 N N . THR A 1 110 ? -11.449 1.493 0.053 1.00 87.06 110 THR A N 1
ATOM 878 C CA . THR A 1 110 ? -12.175 1.238 1.294 1.00 87.06 110 THR A CA 1
ATOM 879 C C . THR A 1 110 ? -12.700 -0.180 1.279 1.00 87.06 110 THR A C 1
ATOM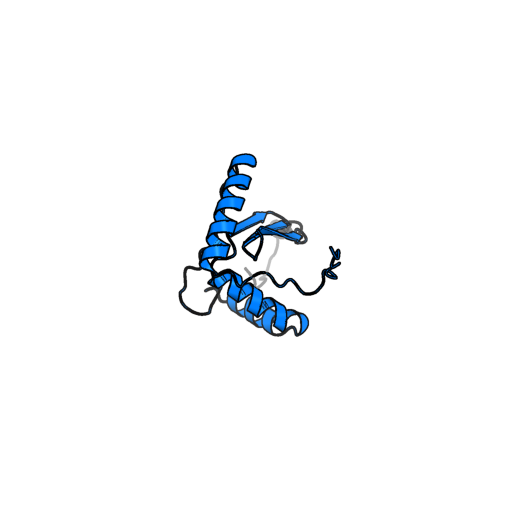 881 O O . THR A 1 110 ? -13.429 -0.569 0.371 1.00 87.06 110 THR A O 1
ATOM 884 N N . ILE A 1 111 ? -12.314 -0.949 2.290 1.00 85.44 111 ILE A N 1
ATOM 885 C CA . ILE A 1 111 ? -12.779 -2.313 2.496 1.00 85.44 111 ILE A CA 1
ATOM 886 C C . ILE A 1 111 ? -13.646 -2.295 3.747 1.00 85.44 111 ILE A C 1
ATOM 888 O O . ILE A 1 111 ? -13.169 -1.992 4.842 1.00 85.44 111 ILE A O 1
ATOM 892 N N . GLY A 1 112 ? -14.930 -2.598 3.573 1.00 84.25 112 GLY A N 1
ATOM 893 C CA . GLY A 1 112 ? -15.820 -2.880 4.691 1.00 84.25 112 GLY A CA 1
ATOM 894 C C . GLY A 1 112 ? -15.496 -4.264 5.232 1.00 84.25 112 GLY A C 1
ATOM 895 O O . GLY A 1 112 ? -15.547 -5.245 4.494 1.00 84.25 112 GLY A O 1
ATOM 896 N N . THR A 1 113 ? -15.146 -4.349 6.508 1.00 76.50 113 THR A N 1
ATOM 897 C CA . THR A 1 113 ? -15.078 -5.632 7.202 1.00 76.50 113 THR A CA 1
ATOM 898 C C . THR A 1 113 ? -16.332 -5.752 8.047 1.00 76.50 113 THR A C 1
ATOM 900 O O . THR A 1 113 ? -16.741 -4.797 8.704 1.00 76.50 113 THR A O 1
ATOM 903 N N . ALA A 1 114 ? -16.990 -6.911 8.025 1.00 75.31 114 ALA A N 1
ATOM 904 C CA . ALA A 1 114 ? -18.052 -7.149 8.988 1.00 75.31 114 ALA A CA 1
ATOM 905 C C . ALA A 1 114 ? -17.417 -7.043 10.378 1.00 75.31 114 ALA A C 1
ATOM 907 O O . ALA A 1 114 ? -16.505 -7.809 10.707 1.00 75.31 114 ALA A O 1
ATOM 908 N N . ALA A 1 115 ? -17.849 -6.060 11.169 1.00 62.34 115 ALA A N 1
ATOM 909 C CA . ALA A 1 115 ? -17.475 -6.008 12.566 1.00 62.34 115 ALA A CA 1
ATOM 910 C C . ALA A 1 115 ? -17.971 -7.319 13.171 1.00 62.34 115 ALA A C 1
ATOM 912 O O . ALA A 1 115 ? -19.176 -7.553 13.263 1.00 62.34 115 ALA A O 1
ATOM 913 N N . ARG A 1 116 ? -17.049 -8.214 13.539 1.00 56.34 116 ARG A N 1
ATOM 914 C CA . ARG A 1 116 ? -17.425 -9.308 14.425 1.00 56.34 116 ARG A CA 1
ATOM 915 C C . ARG A 1 116 ? -17.930 -8.612 15.673 1.00 56.34 116 ARG A C 1
ATOM 917 O O . ARG A 1 116 ? -17.144 -7.911 16.313 1.00 56.34 116 ARG A O 1
ATOM 924 N N . ALA A 1 117 ? -19.228 -8.760 15.957 1.00 53.25 117 ALA A N 1
ATOM 925 C CA . ALA A 1 117 ? -19.785 -8.445 17.260 1.00 53.25 117 ALA A CA 1
ATOM 926 C C . ALA A 1 117 ? -18.762 -8.967 18.260 1.00 53.25 117 ALA A C 1
ATOM 928 O O . ALA A 1 117 ? -18.394 -10.149 18.186 1.00 53.25 117 ALA A O 1
ATOM 929 N N . GLY A 1 118 ? -18.170 -8.043 19.030 1.00 48.25 118 GLY A N 1
ATOM 930 C CA . GLY A 1 118 ? -17.096 -8.372 19.954 1.00 48.25 118 GLY A CA 1
ATOM 931 C C . GLY A 1 118 ? -17.534 -9.623 20.677 1.00 48.25 118 GLY A C 1
ATOM 932 O O . GLY A 1 118 ? -18.707 -9.704 21.045 1.00 48.25 118 GLY A O 1
ATOM 933 N N . SER A 1 119 ? -16.660 -10.628 20.763 1.00 48.44 119 SER A N 1
ATOM 934 C CA . SER A 1 119 ? -16.995 -11.822 21.518 1.00 48.44 119 SER A CA 1
ATOM 935 C C . SER A 1 119 ? -17.499 -11.315 22.862 1.00 48.44 119 SER A C 1
ATOM 937 O O . SER A 1 119 ? -16.711 -10.801 23.664 1.00 48.44 119 SER A O 1
ATOM 939 N N . ALA A 1 120 ? -18.808 -11.402 23.092 1.00 44.19 120 ALA A N 1
ATOM 940 C CA . ALA A 1 120 ? -19.308 -11.567 24.424 1.00 44.19 120 ALA A CA 1
ATOM 941 C C . ALA A 1 120 ? -18.514 -12.781 24.879 1.00 44.19 120 ALA A C 1
ATOM 943 O O . ALA A 1 120 ? -18.730 -13.893 24.395 1.00 44.19 120 ALA A O 1
ATOM 944 N N . ARG A 1 121 ? -17.451 -12.537 25.658 1.00 45.78 121 ARG A N 1
ATOM 945 C CA . ARG A 1 121 ? -16.845 -13.592 26.444 1.00 45.78 121 ARG A CA 1
ATOM 946 C C . ARG A 1 121 ? -18.046 -14.142 27.170 1.00 45.78 121 ARG A C 1
ATOM 948 O O . ARG A 1 121 ? -18.626 -13.441 27.994 1.00 45.78 121 ARG A O 1
ATOM 955 N N . SER A 1 122 ? -18.482 -15.325 26.775 1.00 46.34 122 SER A N 1
ATOM 956 C CA . SER A 1 122 ? -19.387 -16.115 27.567 1.00 46.34 122 SER A CA 1
ATOM 957 C C . SER A 1 122 ? -18.619 -16.401 28.850 1.00 46.34 122 SER A C 1
ATOM 959 O O . SER A 1 122 ? -17.962 -17.426 28.989 1.00 46.34 122 SER A O 1
ATOM 961 N N . SER A 1 123 ? -18.664 -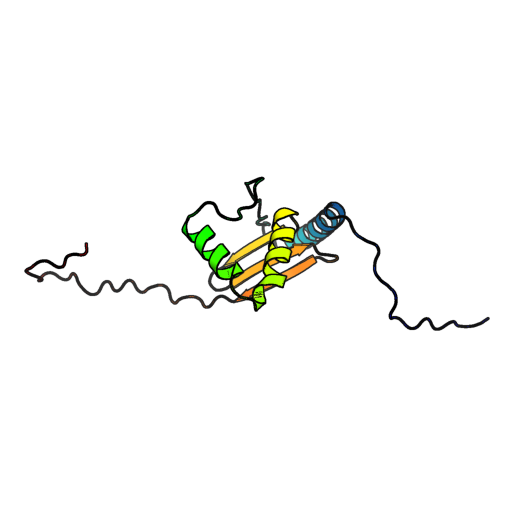15.453 29.787 1.00 44.84 123 SER A N 1
ATOM 962 C CA . SER A 1 123 ? -18.485 -15.677 31.213 1.00 44.84 123 SER A CA 1
ATOM 963 C C . SER A 1 123 ? -19.725 -16.425 31.698 1.00 44.84 123 SER A C 1
ATOM 965 O O . SER A 1 123 ? -20.492 -15.944 32.522 1.00 44.84 123 SER A O 1
ATOM 967 N N . ALA A 1 124 ? -19.982 -17.572 31.085 1.00 47.88 124 ALA A N 1
ATOM 968 C CA . ALA A 1 124 ? -21.076 -18.461 31.390 1.00 47.88 124 ALA A CA 1
ATOM 969 C C . ALA A 1 124 ? -20.441 -19.838 31.531 1.00 47.88 124 ALA A C 1
ATOM 971 O O . ALA A 1 124 ? -20.303 -20.570 30.556 1.00 47.88 124 ALA A O 1
ATOM 972 N N . CYS A 1 125 ? -19.941 -20.053 32.749 1.00 41.66 125 CYS A N 1
ATOM 973 C CA . CYS A 1 125 ? -19.646 -21.312 33.440 1.00 41.66 125 CYS A CA 1
ATOM 974 C C . CYS A 1 125 ? -18.327 -21.201 34.202 1.00 41.66 125 CYS A C 1
ATOM 976 O O . CYS A 1 125 ? -17.309 -21.713 33.763 1.00 41.66 125 CYS A O 1
ATOM 978 N N . CYS A 1 126 ? -18.373 -20.507 35.340 1.00 42.16 126 CYS A N 1
ATOM 979 C CA . CYS A 1 126 ? -17.632 -20.855 36.557 1.00 42.16 126 CYS A CA 1
ATOM 980 C C . CYS A 1 126 ? -18.284 -20.106 37.735 1.00 42.16 126 CYS A C 1
ATOM 982 O O . CYS A 1 126 ? -17.645 -19.332 38.439 1.00 42.16 126 CYS A O 1
ATOM 984 N N . ALA A 1 127 ? -19.597 -20.295 37.914 1.00 42.31 127 ALA A N 1
ATOM 985 C CA . ALA A 1 127 ? -20.210 -20.124 39.227 1.00 42.31 127 ALA A CA 1
ATOM 986 C C . ALA A 1 127 ? -20.023 -21.451 39.974 1.00 42.31 127 ALA A C 1
ATOM 988 O O . ALA A 1 127 ? -20.188 -22.527 39.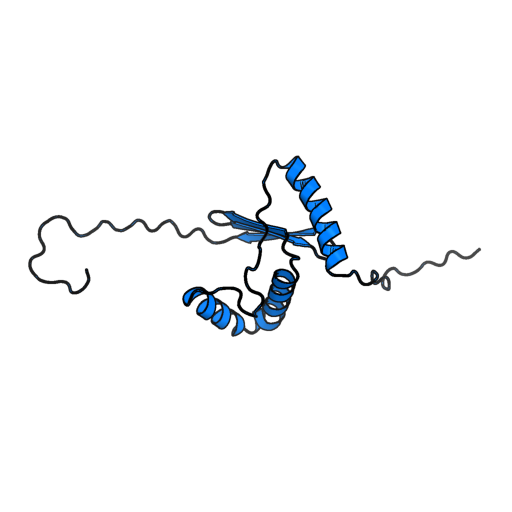400 1.00 42.31 127 ALA A O 1
ATOM 989 N N . ALA A 1 128 ? -19.576 -21.348 41.219 1.00 47.16 128 ALA A N 1
ATOM 990 C CA . ALA A 1 128 ? -19.069 -22.424 42.054 1.00 47.16 128 ALA A CA 1
ATOM 991 C C . ALA A 1 128 ? -20.042 -23.609 42.203 1.00 47.16 128 ALA A C 1
ATOM 993 O O . ALA A 1 128 ? -20.993 -23.543 42.973 1.00 47.16 128 ALA A O 1
ATOM 994 N N . SER A 1 129 ? -19.801 -24.692 41.460 1.00 52.19 129 SER A N 1
ATOM 995 C CA . SER A 1 129 ? -20.082 -26.096 41.822 1.00 52.19 129 SER A CA 1
ATOM 996 C C . SER A 1 129 ? -19.906 -26.985 40.587 1.00 52.19 129 SER A C 1
ATOM 998 O O . SER A 1 129 ? -20.855 -27.341 39.901 1.00 52.19 129 SER A O 1
ATOM 1000 N N . CYS A 1 130 ? -18.666 -27.353 40.268 1.00 37.59 130 CYS A N 1
ATOM 1001 C CA . CYS A 1 130 ? -18.415 -28.416 39.296 1.00 37.59 130 CYS A CA 1
ATOM 1002 C C . CYS A 1 130 ? -17.386 -29.383 39.892 1.00 37.59 130 CYS A C 1
ATOM 1004 O O . CYS A 1 130 ? -16.186 -29.096 39.859 1.00 37.59 130 CYS A O 1
ATOM 1006 N N . PRO A 1 131 ? -17.824 -30.489 40.518 1.00 53.72 131 PRO A N 1
ATOM 1007 C CA . PRO A 1 131 ? -16.917 -31.548 40.906 1.00 53.72 131 PRO A CA 1
ATOM 1008 C C . PRO A 1 131 ? -16.554 -32.348 39.647 1.00 53.72 131 PRO A C 1
ATOM 1010 O O . PRO A 1 131 ? -17.425 -32.797 38.913 1.00 53.72 131 PRO A O 1
ATOM 1013 N N . ALA A 1 132 ? -15.252 -32.545 39.443 1.00 49.12 132 ALA A N 1
ATOM 1014 C CA . ALA A 1 132 ? -14.632 -33.415 38.439 1.00 49.12 132 ALA A CA 1
ATOM 1015 C C . ALA A 1 132 ? -14.435 -32.854 37.007 1.00 49.12 132 ALA A C 1
ATOM 1017 O O . ALA A 1 132 ? -15.179 -33.106 36.069 1.00 49.12 132 ALA A O 1
ATOM 1018 N N . ARG A 1 133 ? -13.256 -32.233 36.849 1.00 49.28 133 ARG A N 1
ATOM 1019 C CA . ARG A 1 133 ? -12.240 -32.567 35.828 1.00 49.28 133 ARG A CA 1
ATOM 1020 C C . ARG A 1 133 ? -12.659 -32.422 34.352 1.00 49.28 133 ARG A C 1
ATOM 1022 O O . ARG A 1 133 ? -12.586 -33.373 33.580 1.00 49.28 133 ARG A O 1
ATOM 1029 N N . CYS A 1 134 ? -12.926 -31.188 33.926 1.00 35.19 134 CYS A N 1
ATOM 1030 C CA . CYS A 1 134 ? -12.833 -30.809 32.513 1.00 35.19 134 CYS A CA 1
ATOM 1031 C C . CYS A 1 134 ? -11.376 -30.485 32.136 1.00 35.19 134 CYS A C 1
ATOM 1033 O O . CYS A 1 134 ? -10.782 -29.528 32.627 1.00 35.19 134 CYS A O 1
ATOM 1035 N N . TRP A 1 135 ? -10.808 -31.298 31.246 1.00 42.91 135 TRP A N 1
ATOM 1036 C CA . TRP A 1 135 ? -9.465 -31.180 30.661 1.00 42.91 135 TRP A CA 1
ATOM 1037 C C . TRP A 1 135 ? -9.368 -30.042 29.626 1.00 42.91 135 TRP A C 1
ATOM 1039 O O . TRP A 1 135 ? -9.103 -30.276 28.448 1.00 42.91 135 TRP A O 1
ATOM 1049 N N . ARG A 1 136 ? -9.625 -28.797 30.038 1.00 42.03 136 ARG A N 1
ATOM 1050 C CA . ARG A 1 136 ? -9.236 -27.591 29.284 1.00 42.03 136 ARG A CA 1
ATOM 1051 C C . ARG A 1 136 ? -9.434 -26.337 30.135 1.00 42.03 136 ARG A C 1
ATOM 1053 O O . ARG A 1 136 ? -10.378 -25.575 29.950 1.00 42.03 136 ARG A O 1
ATOM 1060 N N . CYS A 1 137 ? -8.518 -26.142 31.070 1.00 39.38 137 CYS A N 1
ATOM 1061 C CA . CYS A 1 137 ? -8.002 -24.826 31.429 1.00 39.38 137 CYS A CA 1
ATOM 1062 C C . CYS A 1 137 ? -6.485 -24.901 31.285 1.00 39.38 137 CYS A C 1
ATOM 1064 O O . CYS A 1 137 ? -5.939 -25.978 31.619 1.00 39.38 137 CYS A O 1
#

Sequence (137 aa):
MAWYGNDGWDYYPPYMSVASRQSHGARTLAKLLKKSKRTAEPVVIAHRKRQLTTTFWGKAWSDNLERYADLANRLPRGRTYLRNGSVLDLAIAAGRVEAHVAGSELYRVTIGTAARAGSARSSACCAASCPARCWRC

Radius of gyration: 23.64 Å; chains: 1; bounding box: 35×59×85 Å

pLDDT: mean 72.95, std 15.69, range [35.19, 89.19]